Protein AF-A0A8S9G0C6-F1 (afdb_monomer_lite)

Radius of gyration: 11.9 Å; chains: 1; bounding box: 26×21×29 Å

Structure (mmCIF, N/CA/C/O backbone):
data_AF-A0A8S9G0C6-F1
#
_entry.id   AF-A0A8S9G0C6-F1
#
loop_
_atom_site.group_PDB
_atom_site.id
_atom_site.type_symbol
_atom_site.label_atom_id
_atom_site.label_alt_id
_atom_site.label_comp_id
_atom_site.label_asym_id
_atom_site.label_entity_id
_atom_site.label_seq_id
_atom_site.pdbx_PDB_ins_code
_atom_site.Cartn_x
_atom_site.Cartn_y
_atom_site.Cartn_z
_atom_site.occupancy
_atom_site.B_iso_or_equiv
_atom_site.auth_seq_id
_atom_site.auth_comp_id
_atom_site.auth_asym_id
_atom_site.auth_atom_id
_atom_site.pdbx_PDB_model_num
ATOM 1 N N . LEU A 1 1 ? 13.364 -9.436 8.306 1.00 59.66 1 LEU A N 1
ATOM 2 C CA . LEU A 1 1 ? 12.478 -8.304 7.942 1.00 59.66 1 LEU A CA 1
ATOM 3 C C . LEU A 1 1 ? 11.371 -8.785 7.014 1.00 59.66 1 LEU A C 1
ATOM 5 O O . LEU A 1 1 ? 10.235 -8.809 7.457 1.00 59.66 1 LEU A O 1
ATOM 9 N N . TRP A 1 2 ? 11.690 -9.273 5.808 1.00 58.69 2 TRP A N 1
ATOM 10 C CA . TRP A 1 2 ? 10.711 -9.899 4.901 1.00 58.69 2 TRP A CA 1
ATOM 11 C C . TRP A 1 2 ? 9.935 -11.062 5.547 1.00 58.69 2 TRP A C 1
ATOM 13 O O . TRP A 1 2 ? 8.708 -11.034 5.579 1.00 58.69 2 TRP A O 1
ATOM 23 N N . ASP A 1 3 ? 10.638 -12.004 6.187 1.00 66.06 3 ASP A N 1
ATOM 24 C CA . ASP A 1 3 ? 10.018 -13.150 6.884 1.00 66.06 3 ASP A CA 1
ATOM 25 C C . ASP A 1 3 ? 9.105 -12.736 8.047 1.00 66.06 3 ASP A C 1
ATOM 27 O O . ASP A 1 3 ? 8.181 -13.453 8.415 1.00 66.06 3 ASP A O 1
ATOM 31 N N . THR A 1 4 ? 9.342 -11.552 8.620 1.00 69.44 4 THR A N 1
ATOM 32 C CA . THR A 1 4 ? 8.526 -10.997 9.705 1.00 69.44 4 THR A CA 1
ATOM 33 C C . THR A 1 4 ? 7.208 -10.423 9.185 1.00 69.44 4 THR A C 1
ATOM 35 O O . THR A 1 4 ? 6.250 -10.359 9.945 1.00 69.44 4 THR A O 1
ATOM 38 N N . CYS A 1 5 ? 7.149 -10.027 7.912 1.00 71.75 5 CYS A N 1
ATOM 39 C CA . CYS A 1 5 ? 5.985 -9.399 7.286 1.00 71.75 5 CYS A CA 1
ATOM 40 C C . CYS A 1 5 ? 5.149 -10.373 6.443 1.00 71.75 5 CYS A C 1
ATOM 42 O O . CYS A 1 5 ? 3.930 -10.233 6.385 1.00 71.75 5 CYS A O 1
ATOM 44 N N . LEU A 1 6 ? 5.786 -11.389 5.848 1.00 62.97 6 LEU A N 1
ATOM 45 C CA . LEU A 1 6 ? 5.164 -12.398 4.976 1.00 62.97 6 LEU A CA 1
ATOM 46 C C . LEU A 1 6 ? 3.971 -13.145 5.596 1.00 62.97 6 LEU A C 1
ATOM 48 O O . LEU A 1 6 ? 3.133 -13.656 4.863 1.00 62.97 6 LEU A O 1
ATOM 52 N N . LEU A 1 7 ? 3.912 -13.242 6.926 1.00 64.06 7 LEU A N 1
ATOM 53 C CA . LEU A 1 7 ? 2.926 -14.054 7.653 1.00 64.06 7 LEU A CA 1
ATOM 54 C C . LEU A 1 7 ? 1.901 -13.226 8.436 1.00 64.06 7 LEU A C 1
ATOM 56 O O . LEU A 1 7 ? 1.091 -13.788 9.169 1.00 64.06 7 LEU A O 1
ATOM 60 N N . LYS A 1 8 ? 1.979 -11.900 8.329 1.00 67.50 8 LYS A N 1
ATOM 61 C CA . LYS A 1 8 ? 1.257 -10.978 9.204 1.00 67.50 8 LYS A CA 1
ATOM 62 C C . LYS A 1 8 ? -0.013 -10.424 8.571 1.00 67.50 8 LYS A C 1
ATOM 64 O O . LYS A 1 8 ? -1.049 -10.384 9.219 1.00 67.50 8 LYS A O 1
ATOM 69 N N . ILE A 1 9 ? 0.043 -1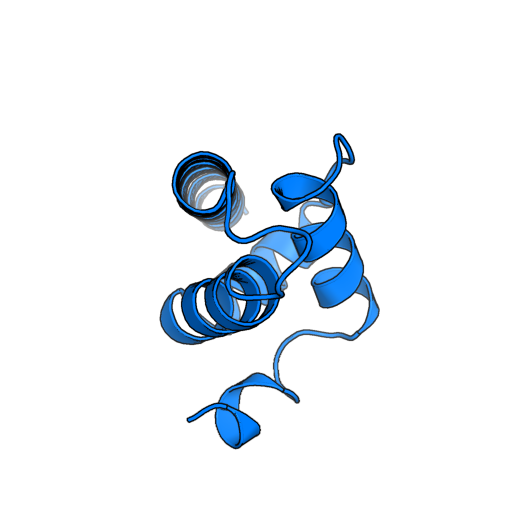0.080 7.286 1.00 75.69 9 ILE A N 1
ATOM 70 C CA . ILE A 1 9 ? -1.145 -9.689 6.523 1.00 75.69 9 ILE A CA 1
ATOM 71 C C . ILE A 1 9 ? -1.818 -10.962 6.008 1.00 75.69 9 ILE A C 1
ATOM 73 O O . ILE A 1 9 ? -1.154 -11.826 5.430 1.00 75.69 9 ILE A O 1
ATOM 77 N N . SER A 1 10 ? -3.135 -11.085 6.195 1.00 82.69 10 SER A N 1
ATOM 78 C CA . SER A 1 10 ? -3.873 -12.233 5.666 1.00 82.69 10 SER A CA 1
ATOM 79 C C . SER A 1 10 ? -3.682 -12.344 4.140 1.00 82.69 10 SER A C 1
ATOM 81 O O . SER A 1 10 ? -3.636 -11.318 3.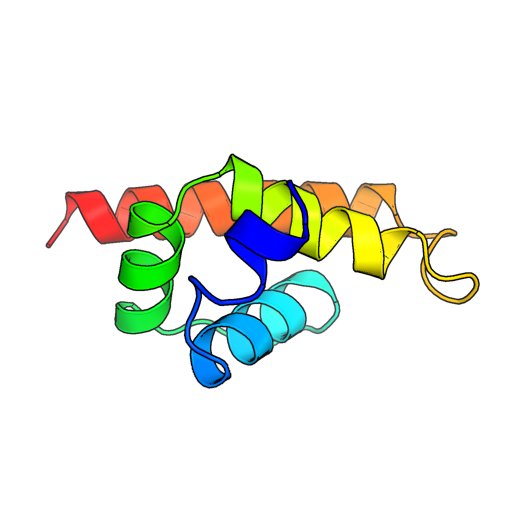454 1.00 82.69 10 SER A O 1
ATOM 83 N N . PRO A 1 11 ? -3.601 -13.557 3.554 1.00 86.50 11 PRO A N 1
ATOM 84 C CA . PRO A 1 11 ? -3.376 -13.708 2.114 1.00 86.50 11 PRO A CA 1
ATOM 85 C C . PRO A 1 11 ? -4.389 -12.943 1.254 1.00 86.50 11 PRO A C 1
ATOM 87 O O . PRO A 1 11 ? -4.025 -12.370 0.233 1.00 86.50 11 PRO A O 1
ATOM 90 N N . LYS A 1 12 ? -5.652 -12.882 1.698 1.00 88.62 12 LYS A N 1
ATOM 91 C CA . LYS A 1 12 ? -6.698 -12.093 1.041 1.00 88.62 12 LYS A CA 1
ATOM 92 C C . LYS A 1 12 ? -6.356 -10.602 1.039 1.00 88.62 12 LYS A C 1
ATOM 94 O O . LYS A 1 12 ? -6.385 -9.984 -0.017 1.00 88.62 12 LYS A O 1
ATOM 99 N N . CYS A 1 13 ? -6.006 -10.035 2.190 1.00 92.38 13 CYS A N 1
ATOM 100 C CA . CYS A 1 13 ? -5.702 -8.612 2.271 1.00 92.38 13 CYS A CA 1
ATOM 101 C C . CYS A 1 13 ? -4.399 -8.248 1.559 1.00 92.38 13 CYS A C 1
ATOM 103 O O . CYS A 1 13 ? -4.327 -7.184 0.953 1.00 92.38 13 CYS A O 1
ATOM 105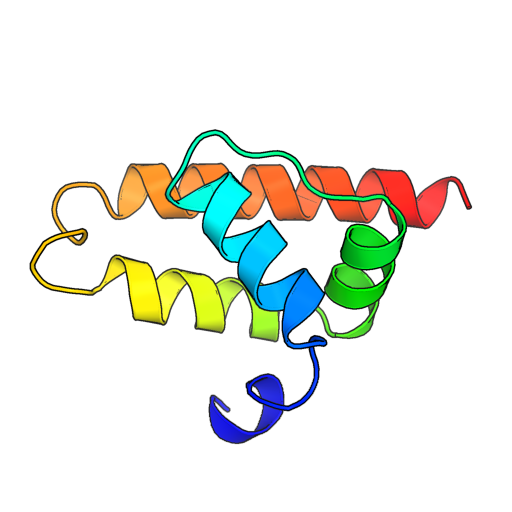 N N . ALA A 1 14 ? -3.409 -9.143 1.532 1.00 91.06 14 ALA A N 1
ATOM 106 C CA . ALA A 1 14 ? -2.210 -8.950 0.721 1.00 91.06 14 ALA A CA 1
ATOM 107 C C . ALA A 1 14 ? -2.550 -8.833 -0.777 1.00 91.06 14 ALA A C 1
ATOM 109 O O . ALA A 1 14 ? -2.016 -7.954 -1.450 1.00 91.06 14 ALA A O 1
ATOM 110 N N . LEU A 1 15 ? -3.467 -9.663 -1.291 1.00 92.88 15 LEU A N 1
ATOM 111 C CA . LEU A 1 15 ? -3.934 -9.569 -2.679 1.00 92.88 15 LEU A CA 1
ATOM 112 C C . LEU A 1 15 ? -4.692 -8.264 -2.948 1.00 92.88 15 LEU A C 1
ATOM 114 O O . LEU A 1 15 ? -4.411 -7.614 -3.952 1.00 92.88 15 LEU A O 1
ATOM 118 N N . ASP A 1 16 ? -5.589 -7.847 -2.051 1.00 95.25 16 ASP A N 1
ATOM 119 C CA . ASP A 1 16 ? -6.323 -6.581 -2.196 1.00 95.25 16 ASP A CA 1
ATOM 120 C C . ASP A 1 16 ? -5.351 -5.382 -2.222 1.00 95.25 16 ASP A C 1
ATOM 122 O O . ASP A 1 16 ? -5.461 -4.505 -3.077 1.00 95.25 16 ASP A O 1
ATOM 126 N N . ILE A 1 17 ? -4.346 -5.368 -1.337 1.00 95.44 17 ILE A N 1
ATOM 127 C CA . ILE A 1 17 ? -3.304 -4.328 -1.286 1.00 95.44 17 ILE A CA 1
ATOM 128 C C . ILE A 1 17 ? -2.520 -4.264 -2.601 1.00 95.44 17 ILE A C 1
ATOM 130 O O . ILE A 1 17 ? -2.333 -3.182 -3.161 1.00 95.44 17 ILE A O 1
ATOM 134 N N . ILE A 1 18 ? -2.080 -5.417 -3.111 1.00 95.56 18 ILE A N 1
ATOM 135 C CA . ILE A 1 18 ? -1.370 -5.508 -4.392 1.00 95.56 18 ILE A CA 1
ATOM 136 C C . ILE A 1 18 ? -2.271 -5.007 -5.528 1.00 95.56 18 ILE A C 1
ATOM 138 O O . ILE A 1 18 ? -1.823 -4.212 -6.352 1.00 95.56 18 ILE A O 1
ATOM 142 N N . GLY A 1 19 ? -3.543 -5.403 -5.531 1.00 97.50 19 GLY A N 1
ATOM 143 C CA . GLY A 1 19 ? -4.533 -4.992 -6.521 1.00 97.50 19 GLY A CA 1
ATOM 144 C C . GLY A 1 19 ? -4.811 -3.487 -6.535 1.00 97.50 19 GLY A C 1
ATOM 145 O O . GLY A 1 19 ? -5.019 -2.912 -7.597 1.00 97.50 19 GLY A O 1
ATOM 146 N N . VAL A 1 20 ? -4.790 -2.806 -5.390 1.00 97.69 20 VAL A N 1
ATOM 147 C CA . VAL A 1 20 ? -4.944 -1.340 -5.371 1.00 97.69 20 VAL A CA 1
ATOM 148 C C . VAL A 1 20 ? -3.697 -0.630 -5.906 1.00 97.69 20 VAL A C 1
ATOM 150 O O . VAL A 1 20 ? -3.802 0.419 -6.540 1.00 97.69 20 VAL A O 1
ATOM 153 N N . VAL A 1 21 ? -2.501 -1.154 -5.621 1.00 98.12 21 VAL A N 1
ATOM 154 C CA . VAL A 1 21 ? -1.250 -0.476 -5.992 1.00 98.12 21 VAL A CA 1
ATOM 155 C C . VAL A 1 21 ? -0.878 -0.725 -7.451 1.00 98.12 21 VAL A C 1
ATOM 157 O O . VAL A 1 21 ? -0.555 0.219 -8.176 1.00 98.12 21 VAL A O 1
ATOM 160 N N . PHE A 1 22 ? -0.893 -1.984 -7.877 1.00 97.56 22 PHE A N 1
ATOM 161 C CA . PHE A 1 22 ? -0.400 -2.406 -9.189 1.00 97.56 22 PHE A CA 1
ATOM 162 C C . PHE A 1 22 ? -1.508 -2.544 -10.229 1.00 97.56 22 PHE A C 1
ATOM 164 O O . PHE A 1 22 ? -1.230 -2.558 -11.428 1.00 97.56 22 PHE A O 1
ATOM 171 N N . GLU A 1 23 ? -2.755 -2.587 -9.777 1.00 94.69 23 GLU A N 1
ATOM 172 C CA . GLU A 1 23 ? -3.943 -2.620 -10.617 1.00 94.69 23 GLU A CA 1
ATOM 173 C C . GLU A 1 23 ? -4.856 -1.443 -10.217 1.00 94.69 23 GLU A C 1
ATOM 175 O O . GLU A 1 23 ? -4.439 -0.530 -9.506 1.00 94.69 23 GLU A O 1
ATOM 180 N N . ASN A 1 24 ? -6.090 -1.402 -10.718 1.00 92.88 24 ASN A N 1
ATOM 181 C CA . ASN A 1 24 ? -7.071 -0.373 -10.347 1.00 92.88 24 ASN A CA 1
ATOM 182 C C . ASN A 1 24 ? -8.222 -1.001 -9.547 1.00 92.88 24 ASN A C 1
ATOM 184 O O . ASN A 1 24 ? -9.394 -0.761 -9.841 1.00 92.88 24 ASN A O 1
ATOM 188 N N . LEU A 1 25 ? -7.884 -1.871 -8.592 1.00 96.88 25 LEU A N 1
ATOM 189 C CA . LEU A 1 25 ? -8.859 -2.532 -7.725 1.00 96.88 25 LEU A CA 1
ATOM 190 C C . LEU A 1 25 ? -9.147 -1.701 -6.467 1.00 96.88 25 LEU A C 1
ATOM 192 O O . LEU A 1 25 ? -8.613 -0.610 -6.272 1.00 96.88 25 LEU A O 1
ATOM 196 N N . THR A 1 26 ? -10.034 -2.218 -5.619 1.00 95.75 26 THR A N 1
ATOM 197 C CA . THR A 1 26 ? -10.465 -1.594 -4.363 1.00 95.75 26 THR A CA 1
ATOM 198 C C . THR A 1 26 ? -10.066 -2.449 -3.168 1.00 95.75 26 THR A C 1
ATOM 200 O O . THR A 1 26 ? -10.039 -3.673 -3.273 1.00 95.75 26 THR A O 1
ATOM 203 N N . ILE A 1 27 ? -9.850 -1.817 -2.016 1.00 96.06 27 ILE A N 1
ATOM 204 C CA . ILE A 1 27 ? -9.622 -2.494 -0.734 1.00 96.06 27 ILE A CA 1
ATOM 205 C C . ILE A 1 27 ? -10.884 -2.444 0.132 1.00 96.06 27 ILE A C 1
ATOM 207 O O . ILE A 1 27 ? -11.705 -1.539 -0.002 1.00 96.06 27 ILE A O 1
ATOM 211 N N . THR A 1 28 ? -11.043 -3.425 1.016 1.00 95.94 28 THR A N 1
ATOM 212 C CA . THR A 1 28 ? -12.111 -3.438 2.026 1.00 95.94 28 THR A CA 1
ATOM 213 C C . THR A 1 28 ? -11.653 -2.792 3.334 1.00 95.94 28 THR A C 1
ATOM 215 O O . THR A 1 28 ? -10.473 -2.866 3.677 1.00 95.94 28 THR A O 1
ATOM 218 N N . ASP A 1 29 ? -12.585 -2.240 4.116 1.00 96.00 29 ASP A N 1
ATOM 219 C CA . ASP A 1 29 ? -12.281 -1.646 5.429 1.00 96.00 29 ASP A CA 1
ATOM 220 C C . ASP A 1 29 ? -11.592 -2.646 6.371 1.00 96.00 29 ASP A C 1
ATOM 222 O O . ASP A 1 29 ? -10.611 -2.307 7.029 1.00 96.00 29 ASP A O 1
ATOM 226 N N . VAL A 1 30 ? -12.032 -3.913 6.359 1.00 94.44 30 VAL A N 1
ATOM 227 C CA . VAL A 1 30 ? -11.399 -5.013 7.113 1.00 94.44 30 VAL A CA 1
ATOM 228 C C . VAL A 1 30 ? -9.920 -5.146 6.749 1.00 94.44 30 VAL A C 1
ATOM 230 O O . VAL A 1 30 ? -9.070 -5.193 7.632 1.00 94.44 30 VAL A O 1
ATOM 233 N N . CYS A 1 31 ? -9.593 -5.134 5.456 1.00 94.94 31 CYS A N 1
ATOM 234 C CA . CYS A 1 31 ? -8.202 -5.206 5.023 1.00 94.94 31 CYS A CA 1
ATOM 235 C C . CYS A 1 31 ? -7.406 -3.934 5.316 1.00 94.94 31 CYS A C 1
ATOM 237 O O . CYS A 1 31 ? -6.197 -4.016 5.522 1.00 94.94 31 CYS A O 1
ATOM 239 N N . CYS A 1 32 ? -8.057 -2.772 5.387 1.00 96.19 32 CYS A N 1
ATOM 240 C CA . CYS A 1 32 ? -7.408 -1.564 5.882 1.00 96.19 32 CYS A CA 1
ATOM 241 C C . CYS A 1 32 ? -7.048 -1.661 7.370 1.00 96.19 32 CYS A C 1
ATOM 243 O O . CYS A 1 32 ? -5.958 -1.227 7.746 1.00 96.19 32 CYS A O 1
ATOM 245 N N . HIS A 1 33 ? -7.907 -2.248 8.205 1.00 93.62 33 HIS A N 1
ATOM 246 C CA . HIS A 1 33 ? -7.593 -2.486 9.615 1.00 93.62 33 HIS A CA 1
ATOM 247 C C . HIS A 1 33 ? -6.440 -3.479 9.783 1.00 93.62 33 HIS A C 1
ATOM 249 O O . HIS A 1 33 ? -5.487 -3.165 10.497 1.00 93.62 33 HIS A O 1
ATOM 255 N N . ASP A 1 34 ? -6.478 -4.611 9.070 1.00 91.44 34 ASP A N 1
ATOM 256 C CA . ASP A 1 34 ? -5.378 -5.586 9.045 1.00 91.44 34 ASP A CA 1
ATOM 257 C C . ASP A 1 34 ? -4.062 -4.899 8.644 1.00 91.44 34 ASP A C 1
ATOM 259 O O . ASP A 1 34 ? -3.052 -5.006 9.338 1.00 91.44 34 ASP A O 1
ATOM 263 N N . LEU A 1 35 ? -4.074 -4.122 7.555 1.00 92.88 35 LEU A N 1
ATOM 264 C CA . LEU A 1 35 ? -2.893 -3.410 7.071 1.00 92.88 35 LEU A CA 1
ATOM 265 C C . LEU A 1 35 ? -2.304 -2.466 8.126 1.00 92.88 35 LEU A C 1
ATOM 267 O O . LEU A 1 35 ? -1.090 -2.454 8.348 1.00 92.88 35 LEU A O 1
ATOM 271 N N . VAL A 1 36 ? -3.150 -1.656 8.765 1.00 94.12 36 VAL A N 1
ATOM 272 C CA . VAL A 1 36 ? -2.709 -0.678 9.768 1.00 94.12 36 VAL A CA 1
ATOM 273 C C . VAL A 1 36 ? -2.189 -1.369 11.025 1.00 94.12 36 VAL A C 1
ATOM 275 O O . VAL A 1 36 ? -1.183 -0.915 11.574 1.00 94.12 36 VAL A O 1
ATOM 278 N N . GLN A 1 37 ? -2.822 -2.467 11.446 1.00 91.12 37 GLN A N 1
ATOM 279 C CA . GLN A 1 37 ? -2.383 -3.275 12.582 1.00 91.12 37 GLN A CA 1
ATOM 280 C C . GLN A 1 37 ? -0.980 -3.851 12.359 1.00 91.12 37 GLN A C 1
ATOM 282 O O . GLN A 1 37 ? -0.140 -3.783 13.257 1.00 91.12 37 GLN A O 1
ATOM 287 N N . GLU A 1 38 ? -0.704 -4.377 11.164 1.00 88.81 38 GLU A N 1
ATOM 288 C CA . GLU A 1 38 ? 0.608 -4.957 10.856 1.00 88.81 38 GLU A CA 1
ATOM 289 C C . GLU A 1 38 ? 1.691 -3.902 10.606 1.00 88.81 38 GLU A C 1
ATOM 291 O O . GLU A 1 38 ? 2.878 -4.131 10.865 1.00 88.81 38 GLU A O 1
ATOM 296 N N . GLY A 1 39 ? 1.282 -2.711 10.172 1.00 91.50 39 GLY A N 1
ATOM 297 C CA . GLY A 1 39 ? 2.108 -1.515 10.188 1.00 91.50 39 GLY A CA 1
ATOM 298 C C . GLY A 1 39 ? 2.787 -1.180 8.860 1.00 91.50 39 GLY A C 1
ATOM 299 O O . GLY A 1 39 ? 3.047 -2.028 8.000 1.00 91.50 39 GLY A O 1
ATOM 300 N N . LYS A 1 40 ? 3.146 0.106 8.726 1.00 93.75 40 LYS A N 1
ATOM 301 C CA . LYS A 1 40 ? 3.667 0.689 7.478 1.00 93.75 40 LYS A CA 1
ATOM 302 C C . LYS A 1 40 ? 4.917 -0.019 6.969 1.00 93.75 40 LYS A C 1
ATOM 304 O O . LYS A 1 40 ? 5.078 -0.188 5.771 1.00 93.75 40 LYS A O 1
ATOM 309 N N . MET A 1 41 ? 5.791 -0.468 7.872 1.00 91.69 41 MET A N 1
ATOM 310 C CA . MET A 1 41 ? 7.022 -1.159 7.484 1.00 91.69 41 MET A CA 1
ATOM 311 C C . MET A 1 41 ? 6.729 -2.399 6.629 1.00 91.69 41 MET A C 1
ATOM 313 O O . MET A 1 41 ? 7.400 -2.615 5.620 1.00 91.69 41 MET A O 1
ATOM 317 N N . CYS A 1 42 ? 5.736 -3.207 7.011 1.00 89.38 42 CYS A N 1
ATOM 318 C CA . CYS A 1 42 ? 5.406 -4.421 6.272 1.00 89.38 42 CYS A CA 1
ATOM 319 C C . CYS A 1 42 ? 4.726 -4.121 4.939 1.00 89.38 42 CYS A C 1
ATOM 321 O O . CYS A 1 42 ? 5.081 -4.735 3.933 1.00 89.38 42 CYS A O 1
ATOM 323 N N . HIS A 1 43 ? 3.840 -3.126 4.920 1.00 93.56 43 HIS A N 1
ATOM 324 C CA . HIS A 1 43 ? 3.251 -2.584 3.696 1.00 93.56 43 HIS A CA 1
ATOM 325 C C . HIS A 1 43 ? 4.314 -2.114 2.694 1.00 93.56 43 HIS A C 1
ATOM 327 O O . HIS A 1 43 ? 4.396 -2.621 1.576 1.00 93.56 43 HIS A O 1
ATOM 333 N N . ASP A 1 44 ? 5.189 -1.202 3.125 1.00 94.25 44 ASP A N 1
ATOM 334 C CA . ASP A 1 44 ? 6.224 -0.604 2.280 1.00 94.25 44 ASP A CA 1
ATOM 335 C C . ASP A 1 44 ? 7.180 -1.672 1.741 1.00 94.25 44 ASP A C 1
ATOM 337 O O . ASP A 1 44 ? 7.561 -1.639 0.570 1.00 94.25 44 ASP A O 1
ATOM 341 N N . THR A 1 45 ? 7.541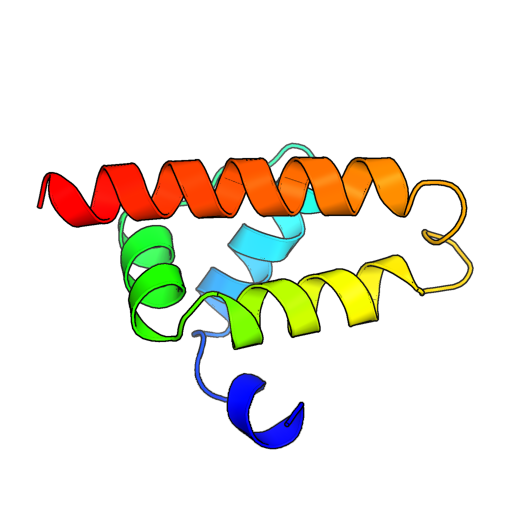 -2.651 2.579 1.00 91.19 45 THR A N 1
ATOM 342 C CA . THR A 1 45 ? 8.431 -3.737 2.160 1.00 91.19 45 THR A CA 1
ATOM 343 C C . THR A 1 45 ? 7.767 -4.609 1.090 1.00 91.19 45 THR A C 1
ATOM 345 O O . THR A 1 45 ? 8.407 -4.898 0.078 1.00 91.19 45 THR A O 1
ATOM 348 N N . LEU A 1 46 ? 6.498 -5.003 1.280 1.00 90.38 46 LEU A N 1
ATOM 349 C CA . LEU A 1 46 ? 5.732 -5.804 0.314 1.00 90.38 46 LEU A CA 1
ATOM 350 C C . LEU A 1 46 ? 5.668 -5.120 -1.051 1.00 90.38 46 LEU A C 1
ATOM 352 O O . LEU A 1 46 ? 6.010 -5.727 -2.067 1.00 90.38 46 LEU A O 1
ATOM 356 N N . ILE A 1 47 ? 5.261 -3.852 -1.069 1.00 94.75 47 ILE A N 1
ATOM 357 C CA . ILE A 1 47 ? 5.094 -3.111 -2.316 1.00 94.75 47 ILE A CA 1
ATOM 358 C C . ILE A 1 47 ? 6.436 -2.886 -3.005 1.00 94.75 47 ILE A C 1
ATOM 360 O O . ILE A 1 47 ? 6.540 -3.130 -4.206 1.00 94.75 47 ILE A O 1
ATOM 364 N N . LYS A 1 48 ? 7.478 -2.493 -2.265 1.00 94.56 48 LYS A N 1
ATOM 365 C CA . LYS A 1 48 ? 8.810 -2.284 -2.841 1.00 94.56 48 LYS A CA 1
ATOM 366 C C . LYS A 1 48 ? 9.357 -3.556 -3.494 1.00 94.56 48 LYS A C 1
ATOM 368 O O . LYS A 1 48 ? 9.804 -3.509 -4.634 1.00 94.56 48 LYS A O 1
ATOM 373 N N . TYR A 1 49 ? 9.230 -4.705 -2.828 1.00 92.25 49 TYR A N 1
ATOM 374 C CA . TYR A 1 49 ? 9.666 -5.994 -3.376 1.00 92.25 49 TYR A CA 1
ATOM 375 C C . TYR A 1 49 ? 9.008 -6.336 -4.726 1.00 92.25 49 TYR A C 1
ATOM 377 O O . TYR A 1 49 ? 9.638 -6.934 -5.603 1.00 92.25 49 TYR A O 1
ATOM 385 N N . ILE A 1 50 ? 7.729 -5.989 -4.895 1.00 94.19 50 ILE A N 1
ATOM 386 C CA . ILE A 1 50 ? 6.993 -6.226 -6.143 1.00 94.19 50 ILE A CA 1
ATOM 387 C C . ILE A 1 50 ? 7.354 -5.162 -7.187 1.00 94.19 50 ILE A C 1
ATOM 389 O O . ILE A 1 50 ? 7.594 -5.502 -8.343 1.00 94.19 50 ILE A O 1
ATOM 393 N N . ALA A 1 51 ? 7.457 -3.892 -6.796 1.00 96.94 51 ALA A N 1
ATOM 394 C CA . ALA A 1 51 ? 7.777 -2.797 -7.708 1.00 96.94 51 ALA A CA 1
ATOM 395 C C . ALA A 1 51 ? 9.180 -2.929 -8.331 1.00 96.94 51 ALA A C 1
ATOM 397 O O . ALA A 1 51 ? 9.372 -2.550 -9.482 1.00 96.94 51 ALA A O 1
ATOM 398 N N . GLU A 1 52 ? 10.131 -3.548 -7.628 1.00 95.88 52 GLU A N 1
ATOM 399 C CA . GLU A 1 52 ? 11.484 -3.834 -8.130 1.00 95.88 52 GLU A CA 1
ATOM 400 C C . GLU A 1 52 ? 11.532 -4.958 -9.189 1.00 95.88 52 GLU A C 1
ATOM 402 O O . GLU A 1 52 ? 12.595 -5.249 -9.749 1.00 95.88 52 GLU A O 1
ATOM 407 N N . LYS A 1 53 ? 10.410 -5.627 -9.504 1.00 96.19 53 LYS A N 1
ATOM 408 C CA . LYS A 1 53 ? 10.397 -6.671 -10.541 1.00 96.19 53 LYS A CA 1
ATOM 409 C C . LYS A 1 53 ? 10.712 -6.067 -11.919 1.00 96.19 53 LYS A C 1
ATOM 411 O O . LYS A 1 53 ? 10.201 -4.996 -12.243 1.00 96.19 53 LYS A O 1
ATOM 416 N N . PRO A 1 54 ? 11.460 -6.773 -12.795 1.00 97.50 54 PRO A N 1
ATOM 417 C CA . PRO A 1 54 ? 11.931 -6.209 -14.067 1.00 97.50 54 PRO A CA 1
ATOM 418 C C . PRO A 1 54 ? 10.845 -5.628 -14.985 1.00 97.50 54 PRO A C 1
ATOM 420 O O . PRO A 1 54 ? 11.118 -4.706 -15.741 1.00 97.50 54 PRO A O 1
ATOM 423 N N . HIS A 1 55 ? 9.619 -6.155 -14.923 1.00 95.94 55 HIS A N 1
ATOM 424 C CA . HIS A 1 55 ? 8.491 -5.687 -15.735 1.00 95.94 55 HIS A CA 1
ATOM 425 C C . HIS A 1 55 ? 7.702 -4.527 -15.096 1.00 95.94 55 HIS A C 1
ATOM 427 O O . HIS A 1 55 ? 6.822 -3.973 -15.746 1.00 95.94 55 HIS A O 1
ATOM 433 N N . LEU A 1 56 ? 8.007 -4.161 -13.846 1.00 96.81 56 LEU A N 1
ATOM 434 C CA . LEU A 1 56 ? 7.324 -3.113 -13.077 1.00 96.81 56 LEU A CA 1
ATOM 435 C C . LEU A 1 56 ? 8.244 -1.936 -12.732 1.00 96.81 56 LEU A C 1
ATOM 437 O O . LEU A 1 56 ? 7.761 -0.814 -12.597 1.00 96.81 56 LEU A O 1
ATOM 441 N N . VAL A 1 57 ? 9.559 -2.161 -12.654 1.00 97.12 57 VAL A N 1
ATOM 442 C CA . VAL A 1 57 ? 10.536 -1.175 -12.162 1.00 97.12 57 VAL A CA 1
ATOM 443 C C . VAL A 1 57 ? 10.532 0.148 -12.937 1.00 97.12 57 VAL A C 1
ATOM 445 O O . VAL A 1 57 ? 10.779 1.201 -12.358 1.00 97.12 57 VAL A O 1
ATOM 448 N N . SER A 1 58 ? 10.163 0.147 -14.225 1.00 97.88 58 SER A N 1
ATOM 449 C CA . SER A 1 58 ? 10.035 1.386 -15.011 1.00 97.88 58 SER A CA 1
ATOM 450 C C . SER A 1 58 ? 8.945 2.336 -14.495 1.00 97.88 58 SER A C 1
ATOM 452 O O . SER A 1 58 ? 8.987 3.524 -14.801 1.00 97.88 58 SER A O 1
ATOM 454 N N . HIS A 1 59 ? 7.980 1.826 -13.725 1.00 97.50 59 HIS A N 1
ATOM 455 C CA . HIS A 1 59 ? 6.886 2.582 -13.108 1.00 97.50 59 HIS A CA 1
ATOM 456 C C . HIS A 1 59 ? 6.967 2.572 -11.571 1.00 97.50 59 HIS A C 1
ATOM 458 O O . HIS A 1 59 ? 6.003 2.940 -10.903 1.00 97.50 59 HIS A O 1
ATOM 464 N N . GLU A 1 60 ? 8.111 2.189 -10.988 1.00 97.25 60 GLU A N 1
ATOM 465 C CA . GLU A 1 60 ? 8.285 2.046 -9.535 1.00 97.25 60 GLU A CA 1
ATOM 466 C C . GLU A 1 60 ? 7.801 3.283 -8.765 1.00 97.25 60 GLU A C 1
ATOM 468 O O . GLU A 1 60 ? 7.031 3.165 -7.814 1.00 97.25 60 GLU A O 1
ATOM 473 N N . THR A 1 61 ? 8.178 4.487 -9.208 1.00 97.88 61 THR A N 1
ATOM 474 C CA . THR A 1 61 ? 7.772 5.738 -8.545 1.00 97.88 61 THR A CA 1
ATOM 475 C C . THR A 1 61 ? 6.250 5.929 -8.515 1.00 97.88 61 THR A C 1
ATOM 477 O O . THR A 1 61 ? 5.719 6.446 -7.530 1.00 97.88 61 THR A O 1
ATOM 480 N N . GLU A 1 62 ? 5.528 5.502 -9.555 1.00 98.06 62 GLU A N 1
ATOM 481 C CA . GLU A 1 62 ? 4.061 5.546 -9.573 1.00 98.06 62 GLU A CA 1
ATOM 482 C C . GLU A 1 62 ? 3.476 4.591 -8.528 1.00 98.06 62 GLU A C 1
ATOM 484 O O . GLU A 1 62 ? 2.616 4.990 -7.738 1.00 98.06 62 GLU A O 1
ATOM 489 N N . TYR A 1 63 ? 3.976 3.354 -8.482 1.00 98.25 63 TYR A N 1
ATOM 490 C CA . TYR A 1 63 ? 3.516 2.347 -7.527 1.00 98.25 63 TYR A CA 1
ATOM 491 C C . TYR A 1 63 ? 3.795 2.757 -6.082 1.00 98.25 63 TYR A C 1
ATOM 493 O O . TYR A 1 63 ? 2.914 2.639 -5.233 1.00 98.25 63 TYR A O 1
ATOM 501 N N . LEU A 1 64 ? 4.969 3.325 -5.795 1.00 97.81 64 LEU A N 1
ATOM 502 C CA . LEU A 1 64 ? 5.289 3.837 -4.460 1.00 97.81 64 LEU A CA 1
ATOM 503 C C . LEU A 1 64 ? 4.358 4.992 -4.058 1.00 97.81 64 LEU A C 1
ATOM 505 O O . LEU A 1 64 ? 3.876 5.028 -2.928 1.00 97.81 64 LEU A O 1
ATOM 509 N N . LYS A 1 65 ? 4.000 5.882 -4.991 1.00 98.31 65 LYS A N 1
ATOM 510 C CA . LYS A 1 65 ? 3.022 6.946 -4.722 1.00 98.31 65 LYS A CA 1
ATOM 511 C C . LYS A 1 65 ? 1.622 6.392 -4.431 1.00 98.31 65 LYS A C 1
ATOM 513 O O . LYS A 1 65 ? 0.958 6.870 -3.511 1.00 98.31 65 LYS A O 1
ATOM 518 N N . LYS A 1 66 ? 1.167 5.389 -5.191 1.00 98.25 66 LYS A N 1
ATOM 519 C CA . LYS A 1 66 ? -0.104 4.687 -4.927 1.00 98.25 66 LYS A CA 1
ATOM 520 C C . LYS A 1 66 ? -0.077 3.971 -3.574 1.00 98.25 66 LYS A C 1
ATOM 522 O O . LYS A 1 66 ? -1.058 4.027 -2.839 1.00 98.25 66 LYS A O 1
ATOM 527 N N . SER A 1 67 ? 1.061 3.380 -3.216 1.00 97.94 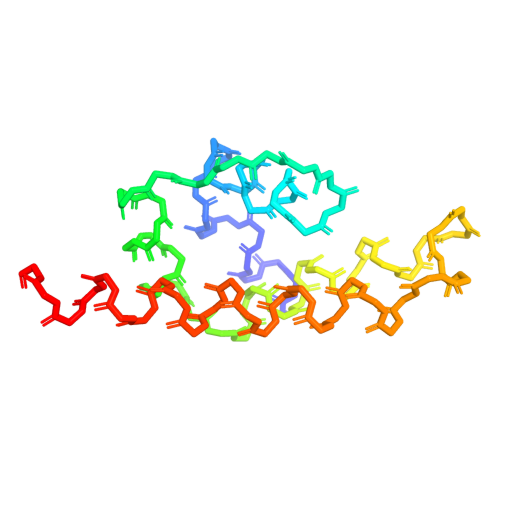67 SER A N 1
ATOM 528 C CA . SER A 1 67 ? 1.301 2.736 -1.923 1.00 97.94 67 SER A CA 1
ATOM 529 C C . SER A 1 67 ? 1.097 3.684 -0.741 1.00 97.94 67 SER A C 1
ATOM 531 O O . SER A 1 67 ? 0.365 3.355 0.195 1.00 97.94 67 SER A O 1
ATOM 533 N N . ASP A 1 68 ? 1.699 4.876 -0.789 1.00 98.44 68 ASP A N 1
ATOM 534 C CA . ASP A 1 68 ? 1.570 5.878 0.276 1.00 98.44 68 ASP A CA 1
ATOM 535 C C . ASP A 1 68 ? 0.140 6.439 0.369 1.00 98.44 68 ASP A C 1
ATOM 537 O O . ASP A 1 68 ? -0.367 6.700 1.469 1.00 98.44 68 ASP A O 1
ATOM 541 N N . ALA A 1 69 ? -0.539 6.587 -0.774 1.00 98.31 69 ALA A N 1
ATOM 542 C CA . ALA A 1 69 ? -1.943 6.988 -0.815 1.00 98.31 69 ALA A CA 1
ATOM 543 C C . ALA A 1 69 ? -2.855 5.933 -0.166 1.00 98.31 69 ALA A C 1
ATOM 545 O O . ALA A 1 69 ? -3.697 6.285 0.663 1.00 98.31 69 ALA A O 1
ATOM 546 N N . LEU A 1 70 ? -2.646 4.649 -0.476 1.00 98.25 70 LEU A N 1
ATOM 547 C CA . LEU A 1 70 ? -3.368 3.534 0.139 1.00 98.25 70 LEU A CA 1
ATOM 548 C C . LEU A 1 70 ? -3.140 3.483 1.654 1.00 98.25 70 LEU A C 1
ATOM 550 O O . LEU A 1 70 ? -4.101 3.387 2.415 1.00 98.25 70 LEU A O 1
ATOM 554 N N . TRP A 1 71 ? -1.890 3.610 2.106 1.00 98.19 71 TRP A N 1
ATOM 555 C CA . TRP A 1 71 ? -1.578 3.647 3.535 1.00 98.19 71 TRP A CA 1
ATOM 556 C C . TRP A 1 71 ? -2.331 4.778 4.248 1.00 98.19 71 TRP A C 1
ATOM 558 O O . TRP A 1 71 ? -2.983 4.559 5.269 1.00 98.19 71 TRP A O 1
ATOM 568 N N . THR A 1 72 ? -2.293 5.987 3.681 1.00 98.31 72 THR A N 1
ATOM 569 C CA . THR A 1 72 ? -2.993 7.157 4.234 1.00 98.31 72 THR A CA 1
ATOM 570 C C . THR A 1 72 ? -4.504 6.931 4.305 1.00 98.31 72 THR A C 1
ATOM 572 O O . THR A 1 72 ? -5.128 7.252 5.319 1.00 98.31 72 THR A O 1
ATOM 575 N N . HIS A 1 73 ? -5.087 6.339 3.261 1.00 97.81 73 HIS A N 1
ATOM 576 C CA . HIS A 1 73 ? -6.499 5.973 3.221 1.00 97.81 73 HIS A CA 1
ATOM 577 C C . HIS A 1 73 ? -6.864 4.975 4.331 1.00 97.81 73 HIS A C 1
ATOM 579 O O . HIS A 1 73 ? -7.779 5.239 5.113 1.00 97.81 73 HIS A O 1
ATOM 585 N N . CYS A 1 74 ? -6.104 3.890 4.481 1.00 97.38 74 CYS A N 1
ATOM 586 C CA . CYS A 1 74 ? -6.377 2.877 5.499 1.00 97.38 74 CYS A CA 1
ATOM 587 C C . CYS A 1 74 ? -6.166 3.380 6.935 1.00 97.38 74 CYS A C 1
ATOM 589 O O . CYS A 1 74 ? -6.939 3.024 7.829 1.00 97.38 74 CYS A O 1
ATOM 591 N N . VAL A 1 75 ? -5.186 4.263 7.170 1.00 97.56 75 VAL A N 1
ATOM 592 C CA . VAL A 1 75 ? -5.026 4.959 8.460 1.00 97.56 75 VAL A CA 1
ATOM 593 C C . VAL A 1 75 ? -6.245 5.826 8.775 1.00 97.56 75 VAL A C 1
ATOM 595 O O . VAL A 1 75 ? -6.630 5.921 9.939 1.00 97.56 75 VAL A O 1
ATOM 598 N N . SER A 1 76 ? -6.858 6.460 7.771 1.00 97.62 76 SER A N 1
ATOM 599 C CA . SER A 1 76 ? -8.086 7.235 7.970 1.00 97.62 76 SER A CA 1
ATOM 600 C C . SER A 1 76 ? -9.258 6.339 8.371 1.00 97.62 76 SER A C 1
ATOM 602 O O . SER A 1 76 ? -9.915 6.642 9.362 1.00 97.62 76 SER A O 1
ATOM 604 N N . ILE A 1 77 ? -9.482 5.229 7.657 1.00 95.44 77 ILE A N 1
ATOM 605 C CA . ILE A 1 77 ? -10.545 4.252 7.966 1.00 95.44 77 ILE A CA 1
ATOM 606 C C . ILE A 1 77 ? -10.370 3.686 9.380 1.00 95.44 77 ILE A C 1
ATOM 608 O O . ILE A 1 77 ? -11.320 3.601 10.156 1.00 95.44 77 ILE A O 1
ATOM 612 N N . SER A 1 78 ? -9.131 3.373 9.760 1.00 90.94 78 SER A N 1
ATOM 613 C CA . SER A 1 78 ? -8.825 2.788 11.071 1.00 90.94 78 SER A CA 1
ATOM 614 C C . SER A 1 78 ? -9.006 3.740 12.252 1.00 90.94 78 SER A C 1
ATOM 616 O O . SER A 1 78 ? -9.048 3.285 13.388 1.00 90.94 78 SER A O 1
ATOM 618 N N . LYS A 1 79 ? -9.116 5.051 12.013 1.00 86.50 79 LYS A N 1
ATOM 619 C CA . LYS A 1 79 ? -9.407 6.050 13.056 1.00 86.50 79 LYS A CA 1
ATOM 620 C C . LYS A 1 79 ? -10.899 6.302 13.256 1.00 86.50 79 LYS A C 1
ATOM 622 O O . LYS A 1 79 ? -11.267 6.934 14.241 1.00 86.50 79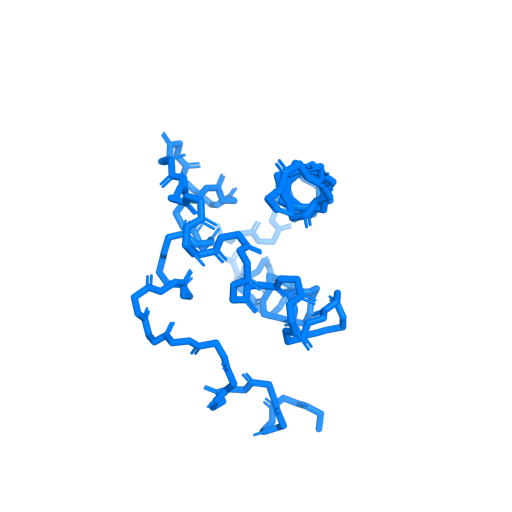 LYS A O 1
ATOM 627 N N . THR A 1 80 ? -11.728 5.897 12.299 1.00 73.00 80 THR A N 1
ATOM 628 C CA . THR A 1 80 ? -13.177 6.137 12.303 1.00 73.00 80 THR A CA 1
ATOM 629 C C . THR A 1 80 ? -13.994 4.951 12.814 1.00 73.00 80 THR A C 1
ATOM 631 O O . THR A 1 80 ? -15.212 5.079 12.909 1.00 73.00 80 THR A O 1
ATOM 634 N N . ALA A 1 81 ? -13.338 3.827 13.119 1.00 57.69 81 ALA A N 1
ATOM 635 C CA . ALA A 1 81 ? -13.943 2.610 13.661 1.00 57.69 81 ALA A CA 1
ATOM 636 C C . ALA A 1 81 ? -13.896 2.564 15.195 1.00 57.69 81 ALA A C 1
ATOM 638 O O . ALA A 1 81 ? -12.927 3.110 15.774 1.00 57.69 81 ALA A O 1
#

Foldseek 3Di:
DQVLLVPQQDPVLLVQLCCQLVHVHHHDLVSLLSDPVSHDVSLQVSQQVVCPPPVRVVVSVSSSVSSVVSNVVSVVSNVVD

Secondary structure (DSSP, 8-state):
-HHHHTTTS-HHHHHHHHHHHHSS----HHHHHHHHHH-HHHHHHHHHHHHTSTTTGGGHHHHHHHHHHHHHHHHHHHH--

Organism: Brassica cretica (NCBI:txid69181)

pLDDT: mean 90.93, std 10.56, range [57.69, 98.44]

Sequence (81 aa):
LWDTCLLKISPKCALDIIGVVFENLTITDVCCHDLVQEGKMCHDTLIKYIAEKPHLVSHETEYLKKSDALWTHCVSISKTA

InterPro domains:
  IPR008502 Prolamin-like domain [PF05617] (4-75)